Protein AF-A0A9X0Z3E7-F1 (afdb_monomer_lite)

Radius of gyration: 14.77 Å; chains: 1; bounding box: 34×14×42 Å

pLDDT: mean 82.84, std 10.02, range [48.22, 92.94]

Structure (mmCIF, N/CA/C/O backbone):
data_AF-A0A9X0Z3E7-F1
#
_entry.id   AF-A0A9X0Z3E7-F1
#
loop_
_atom_site.group_PDB
_atom_site.id
_atom_site.type_symbol
_atom_site.label_atom_id
_atom_site.label_alt_id
_atom_site.label_comp_id
_atom_site.label_asym_id
_atom_site.label_entity_id
_atom_site.label_seq_id
_atom_site.pdbx_PDB_ins_code
_atom_site.Cartn_x
_atom_site.Cartn_y
_atom_site.Cartn_z
_atom_site.occupancy
_atom_site.B_iso_or_equiv
_atom_site.auth_seq_id
_atom_site.auth_comp_id
_atom_site.auth_asym_id
_atom_site.auth_atom_id
_atom_site.pdbx_PDB_model_num
ATOM 1 N N . MET A 1 1 ? -13.408 6.284 19.952 1.00 53.31 1 MET A N 1
ATOM 2 C CA . MET A 1 1 ? -12.254 5.468 19.488 1.00 53.31 1 MET A CA 1
ATOM 3 C C . MET A 1 1 ? -12.451 4.799 18.124 1.00 53.31 1 MET A C 1
ATOM 5 O O . MET A 1 1 ? -11.535 4.887 17.320 1.00 53.31 1 MET A O 1
ATOM 9 N N . ALA A 1 2 ? -13.593 4.169 17.804 1.00 57.03 2 ALA A N 1
ATOM 10 C CA . ALA A 1 2 ? -13.765 3.432 16.535 1.00 57.03 2 ALA A CA 1
ATOM 11 C C . ALA A 1 2 ? -13.601 4.281 15.248 1.00 57.03 2 ALA A C 1
ATOM 13 O O . ALA A 1 2 ? -13.029 3.791 14.277 1.00 57.03 2 ALA A O 1
ATOM 14 N N . ASN A 1 3 ? -14.000 5.561 15.259 1.00 60.69 3 ASN A N 1
ATOM 15 C CA . ASN A 1 3 ? -13.790 6.472 14.118 1.00 60.69 3 ASN A CA 1
ATOM 16 C C . ASN A 1 3 ? -12.302 6.719 13.812 1.00 60.69 3 ASN A C 1
ATOM 18 O O . ASN A 1 3 ? -11.936 6.858 12.651 1.00 60.69 3 ASN A O 1
ATOM 22 N N . SER A 1 4 ? -11.427 6.698 14.828 1.00 70.81 4 SER A N 1
ATOM 23 C CA . SER A 1 4 ? -9.975 6.821 14.627 1.00 70.81 4 SER A CA 1
ATOM 24 C C . SER A 1 4 ? -9.393 5.599 13.908 1.00 70.81 4 SER A C 1
ATOM 26 O O . SER A 1 4 ? -8.495 5.746 13.081 1.00 70.81 4 SER A O 1
ATOM 28 N N . LEU A 1 5 ? -9.923 4.396 14.175 1.00 69.44 5 LEU A N 1
ATOM 29 C CA . LEU A 1 5 ? -9.491 3.175 13.487 1.00 69.44 5 LEU A CA 1
ATOM 30 C C . LEU A 1 5 ? -9.905 3.173 12.014 1.00 69.44 5 LEU A C 1
ATOM 32 O O . LEU A 1 5 ? -9.095 2.808 11.167 1.00 69.44 5 LEU A O 1
ATOM 36 N N . LEU A 1 6 ? -11.139 3.592 11.715 1.00 75.44 6 LEU A N 1
ATOM 37 C CA . LEU A 1 6 ? -11.621 3.706 10.33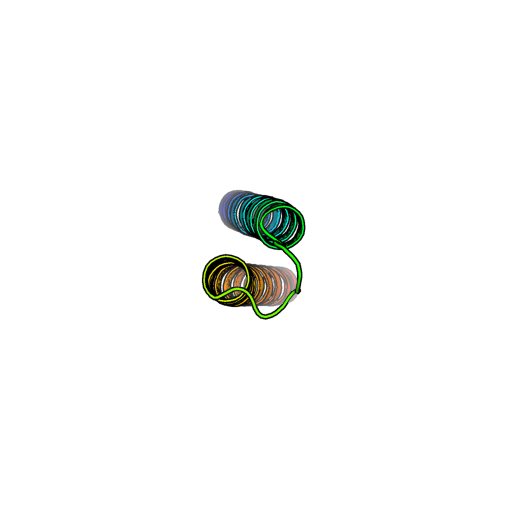7 1.00 75.44 6 LEU A CA 1
ATOM 38 C C . LEU A 1 6 ? -10.832 4.735 9.538 1.00 75.44 6 LEU A C 1
ATOM 40 O O . LEU A 1 6 ? -10.420 4.443 8.422 1.00 75.44 6 LEU A O 1
ATOM 44 N N . PHE A 1 7 ? -10.586 5.909 10.120 1.00 80.56 7 PHE A N 1
ATOM 45 C CA . PHE A 1 7 ? -9.817 6.956 9.459 1.00 80.56 7 PHE A CA 1
ATOM 46 C C . PHE A 1 7 ? -8.389 6.491 9.141 1.00 80.56 7 PHE A C 1
ATOM 48 O O . PHE A 1 7 ? -7.917 6.660 8.020 1.00 80.56 7 PHE A O 1
ATOM 55 N N . LYS A 1 8 ? -7.729 5.799 10.082 1.00 80.69 8 LYS A N 1
ATOM 56 C CA . LYS A 1 8 ? -6.418 5.179 9.834 1.00 80.69 8 LYS A CA 1
ATOM 57 C C . LYS A 1 8 ? -6.484 4.124 8.729 1.00 80.69 8 LYS A C 1
ATOM 59 O O . LYS A 1 8 ? -5.645 4.137 7.838 1.00 80.69 8 LYS A O 1
ATOM 64 N N . ALA A 1 9 ? -7.476 3.232 8.759 1.00 78.56 9 ALA A N 1
ATOM 65 C CA . ALA A 1 9 ? -7.654 2.210 7.726 1.00 78.56 9 ALA A CA 1
ATOM 66 C C . ALA A 1 9 ? -7.859 2.829 6.334 1.00 78.56 9 ALA A C 1
ATOM 68 O O . ALA A 1 9 ? -7.270 2.358 5.366 1.00 78.56 9 ALA A O 1
ATOM 69 N N . PHE A 1 10 ? -8.644 3.906 6.254 1.00 85.31 10 PHE A N 1
ATOM 70 C CA . PHE A 1 10 ? -8.886 4.648 5.022 1.00 85.31 10 PHE A CA 1
ATOM 71 C C . PHE A 1 10 ? -7.606 5.289 4.478 1.00 85.31 10 PHE A C 1
ATOM 73 O O . PHE A 1 10 ? -7.322 5.145 3.294 1.00 85.31 10 PHE A O 1
ATOM 80 N N . ILE A 1 11 ? -6.786 5.911 5.334 1.00 86.25 11 ILE A N 1
ATOM 81 C CA . ILE A 1 11 ? -5.482 6.462 4.930 1.00 86.25 11 ILE A CA 1
ATOM 82 C C . ILE A 1 11 ? -4.560 5.363 4.389 1.00 86.25 11 ILE A C 1
ATOM 84 O O . ILE A 1 11 ? -3.972 5.538 3.325 1.00 86.25 11 ILE A O 1
ATOM 88 N N . TYR A 1 12 ? -4.449 4.219 5.075 1.00 84.19 12 TYR A N 1
ATOM 89 C CA . TYR A 1 12 ? -3.616 3.107 4.596 1.00 84.19 12 TYR A CA 1
ATOM 90 C C . TYR A 1 12 ? -4.112 2.533 3.266 1.00 84.19 12 TYR A C 1
ATOM 92 O O . TYR A 1 12 ? -3.299 2.171 2.419 1.00 84.19 12 TYR A O 1
ATOM 100 N N . LEU A 1 13 ? -5.431 2.477 3.065 1.00 86.56 13 LEU A N 1
ATOM 101 C CA . LEU A 1 13 ? -6.029 2.025 1.812 1.00 86.56 13 LEU A CA 1
ATOM 102 C C . LEU A 1 13 ? -5.755 3.020 0.680 1.00 86.56 13 LEU A C 1
ATOM 104 O O . LEU A 1 13 ? -5.306 2.614 -0.388 1.00 86.56 13 LEU A O 1
ATOM 108 N N . LEU A 1 14 ? -5.950 4.317 0.927 1.00 90.69 14 LEU A N 1
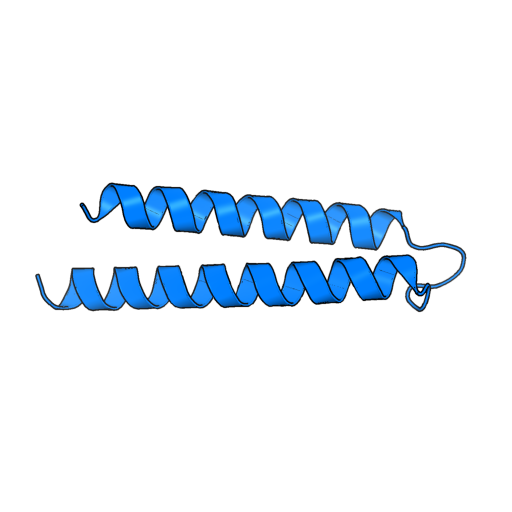ATOM 109 C CA . LEU A 1 14 ? -5.658 5.371 -0.043 1.00 90.69 14 LEU A CA 1
ATOM 110 C C . LEU A 1 14 ? -4.177 5.357 -0.443 1.00 90.69 14 LEU A C 1
ATOM 112 O O . LEU A 1 14 ? -3.847 5.403 -1.624 1.00 90.69 14 LEU A O 1
ATOM 116 N N . MET A 1 15 ? -3.286 5.210 0.538 1.00 88.56 15 MET A N 1
ATOM 117 C CA . MET A 1 15 ? -1.849 5.101 0.309 1.00 88.56 15 MET A CA 1
ATOM 118 C C . MET A 1 15 ? -1.508 3.864 -0.532 1.00 88.56 15 MET A C 1
ATOM 120 O O . MET A 1 15 ? -0.737 3.975 -1.480 1.00 88.56 15 MET A O 1
ATOM 124 N N . ALA A 1 16 ? -2.127 2.711 -0.256 1.00 87.44 16 ALA A N 1
ATOM 125 C CA . ALA A 1 16 ? -1.952 1.510 -1.073 1.00 87.44 16 ALA A CA 1
ATOM 126 C C . ALA A 1 16 ? -2.378 1.739 -2.534 1.00 87.44 16 ALA A C 1
ATOM 128 O O . ALA A 1 16 ? -1.645 1.358 -3.440 1.00 87.44 16 ALA A O 1
ATOM 129 N N . VAL A 1 17 ? -3.509 2.412 -2.779 1.00 90.94 17 VAL A N 1
ATOM 130 C CA . VAL A 1 17 ? -3.982 2.735 -4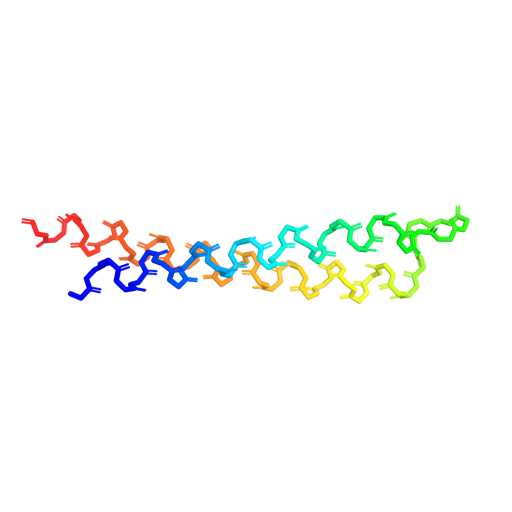.141 1.00 90.94 17 VAL A CA 1
ATOM 131 C C . VAL A 1 17 ? -2.999 3.650 -4.877 1.00 90.94 17 VAL A C 1
ATOM 133 O O . VAL A 1 17 ? -2.703 3.408 -6.046 1.00 90.94 17 VAL A O 1
ATOM 136 N N . ILE A 1 18 ? -2.443 4.656 -4.197 1.00 91.81 18 ILE A N 1
ATOM 137 C CA . ILE A 1 18 ? -1.421 5.541 -4.777 1.00 91.81 18 ILE A CA 1
ATOM 138 C C . ILE A 1 18 ? -0.169 4.740 -5.149 1.00 91.81 18 ILE A C 1
ATOM 140 O O . ILE A 1 18 ? 0.348 4.889 -6.254 1.00 91.81 18 ILE A O 1
ATOM 144 N N . PHE A 1 19 ? 0.292 3.846 -4.272 1.00 87.75 19 PHE A N 1
ATOM 145 C CA . PHE A 1 19 ? 1.435 2.983 -4.571 1.00 87.75 19 PHE A CA 1
ATOM 146 C C . PHE A 1 19 ? 1.175 2.046 -5.758 1.00 87.75 19 PHE A C 1
ATOM 148 O O . PHE A 1 19 ? 2.067 1.865 -6.581 1.00 87.75 19 PHE A O 1
ATOM 155 N N . ILE A 1 20 ? -0.041 1.507 -5.900 1.00 90.19 20 ILE A N 1
ATOM 156 C CA . ILE A 1 20 ? -0.435 0.716 -7.079 1.00 90.19 20 ILE A CA 1
ATOM 157 C C . ILE A 1 20 ? -0.378 1.578 -8.342 1.00 90.19 20 ILE A C 1
ATOM 159 O O . ILE A 1 20 ? 0.184 1.152 -9.348 1.00 90.19 20 ILE A O 1
ATOM 163 N N . TYR A 1 21 ? -0.913 2.800 -8.293 1.00 91.25 21 TYR A N 1
ATOM 164 C CA . TYR A 1 21 ? -0.877 3.723 -9.426 1.00 91.25 21 TYR A CA 1
ATOM 165 C C . TYR A 1 21 ? 0.562 4.026 -9.868 1.00 91.25 21 TYR A C 1
ATOM 167 O O . TYR A 1 21 ? 0.886 3.909 -11.050 1.00 91.25 21 TYR A O 1
ATOM 175 N N . 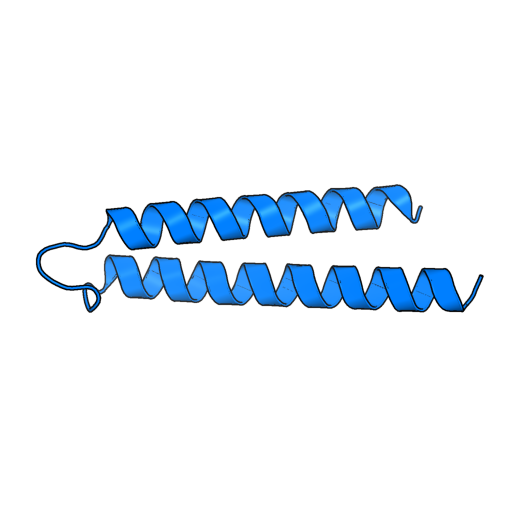VAL A 1 22 ? 1.451 4.331 -8.919 1.00 89.12 22 VAL A N 1
ATOM 176 C CA . VAL A 1 22 ? 2.874 4.585 -9.197 1.00 89.12 22 VAL A CA 1
ATOM 177 C C . VAL A 1 22 ? 3.582 3.333 -9.726 1.00 89.12 22 VAL A C 1
ATOM 179 O O . VAL A 1 22 ? 4.394 3.444 -10.645 1.00 89.12 22 VAL A O 1
ATOM 182 N N . ALA A 1 23 ? 3.253 2.140 -9.218 1.00 88.06 23 ALA A N 1
ATOM 183 C CA . ALA A 1 23 ? 3.803 0.877 -9.715 1.00 88.06 23 ALA A CA 1
ATOM 184 C C . ALA A 1 23 ? 3.455 0.649 -11.193 1.00 88.06 23 ALA A C 1
ATOM 186 O O . ALA A 1 23 ? 4.324 0.302 -11.995 1.00 88.06 23 ALA A O 1
ATOM 187 N N . VAL A 1 24 ? 2.187 0.881 -11.550 1.00 87.62 24 VAL A N 1
ATOM 188 C CA . VAL A 1 24 ? 1.676 0.722 -12.918 1.00 87.62 24 VAL A CA 1
ATOM 189 C C . VAL A 1 24 ? 2.289 1.753 -13.860 1.00 87.62 24 VAL A C 1
ATOM 191 O O . VAL A 1 24 ? 2.586 1.415 -15.002 1.00 87.62 24 VAL A O 1
ATOM 194 N N . GLN A 1 25 ? 2.517 2.982 -13.394 1.00 88.44 25 GLN A N 1
ATOM 195 C CA . GLN A 1 25 ? 3.184 4.020 -14.185 1.00 88.44 25 GLN A CA 1
ATOM 196 C C . GLN A 1 25 ? 4.698 3.805 -14.306 1.00 88.44 25 GLN A C 1
ATOM 198 O O . GLN A 1 25 ? 5.284 4.190 -15.309 1.00 88.44 25 GLN A O 1
ATOM 203 N N . SER A 1 26 ? 5.334 3.140 -13.335 1.00 85.69 26 SER A N 1
ATOM 204 C CA . SER A 1 26 ? 6.756 2.759 -13.406 1.00 85.69 26 SER A CA 1
ATOM 205 C C . SER A 1 26 ? 7.035 1.596 -14.358 1.00 85.69 26 SER A C 1
ATOM 207 O O . SER A 1 26 ? 8.186 1.165 -14.459 1.00 85.69 26 SER A O 1
ATOM 209 N N . LYS A 1 27 ? 6.014 1.058 -15.045 1.00 76.06 27 LYS A N 1
ATOM 210 C CA . LYS A 1 27 ? 6.243 0.041 -16.069 1.00 76.06 27 LYS A CA 1
ATOM 211 C C . LYS A 1 27 ? 7.146 0.658 -17.144 1.00 76.06 27 LYS A C 1
ATOM 213 O O . LYS A 1 27 ? 6.795 1.655 -17.769 1.00 76.06 27 LYS A O 1
ATOM 218 N N . GLY A 1 28 ? 8.339 0.093 -17.301 1.00 75.25 28 GLY A N 1
ATOM 219 C CA . GLY A 1 28 ? 9.187 0.385 -18.452 1.00 75.25 28 GLY A CA 1
ATOM 220 C C . GLY A 1 28 ? 8.617 -0.335 -19.672 1.00 75.25 28 GLY A C 1
ATOM 221 O O . GLY A 1 28 ? 7.412 -0.325 -19.916 1.00 75.25 28 GLY A O 1
ATOM 222 N N . GLU A 1 29 ? 9.463 -1.070 -20.385 1.00 79.12 29 GLU A N 1
ATOM 223 C CA . GLU A 1 29 ? 9.000 -1.957 -21.460 1.00 79.12 29 GLU A CA 1
ATOM 224 C C . GLU A 1 29 ? 8.132 -3.115 -20.943 1.00 79.12 29 GLU A C 1
ATOM 226 O O . GLU A 1 29 ? 7.268 -3.618 -21.659 1.00 79.12 29 GLU A O 1
ATOM 231 N N . THR A 1 30 ? 8.327 -3.534 -19.686 1.00 85.75 30 THR A N 1
ATOM 232 C CA . THR A 1 30 ? 7.581 -4.644 -19.084 1.00 85.75 30 THR A CA 1
ATOM 233 C C . THR A 1 30 ? 7.163 -4.359 -17.643 1.00 85.75 30 THR A C 1
ATOM 235 O O . THR A 1 30 ? 7.757 -3.550 -16.927 1.00 85.75 30 THR A O 1
ATOM 238 N N . ILE A 1 31 ? 6.134 -5.086 -17.200 1.00 82.62 31 ILE A N 1
ATOM 239 C CA . ILE A 1 31 ? 5.621 -5.076 -15.820 1.00 82.62 31 ILE A CA 1
ATOM 240 C C . ILE A 1 31 ? 6.630 -5.720 -14.845 1.00 82.62 31 ILE A C 1
ATOM 242 O O . ILE A 1 31 ? 6.567 -5.500 -13.640 1.00 82.62 31 ILE A O 1
ATOM 246 N N . TRP A 1 32 ? 7.592 -6.485 -15.372 1.00 86.31 32 TRP A N 1
ATOM 247 C CA . TRP A 1 32 ? 8.647 -7.171 -14.620 1.00 86.31 32 TRP A CA 1
ATOM 248 C C . TRP A 1 32 ? 9.819 -6.262 -14.231 1.00 86.31 32 TRP A C 1
ATOM 250 O O . TRP A 1 32 ? 10.840 -6.744 -13.744 1.00 86.31 32 TRP A O 1
ATOM 260 N N . ASN A 1 33 ? 9.695 -4.948 -14.427 1.00 87.81 33 ASN A N 1
ATOM 261 C CA . ASN A 1 33 ? 10.711 -4.006 -13.984 1.00 87.81 33 ASN A CA 1
ATOM 262 C C . ASN A 1 33 ? 10.888 -4.092 -12.447 1.00 87.81 33 ASN A C 1
ATOM 264 O O . ASN A 1 33 ? 9.884 -4.043 -11.725 1.00 87.81 33 ASN A O 1
ATOM 268 N N . PRO A 1 34 ? 12.131 -4.173 -11.926 1.00 88.56 34 PRO A N 1
ATOM 269 C CA . PRO A 1 34 ? 12.398 -4.227 -10.487 1.00 88.56 34 PRO A CA 1
ATOM 270 C C . PRO A 1 34 ? 11.691 -3.125 -9.689 1.00 88.56 34 PRO A C 1
ATOM 272 O O . PRO A 1 34 ? 11.163 -3.383 -8.610 1.00 88.56 34 PRO A O 1
ATOM 275 N N . THR A 1 35 ? 11.606 -1.914 -10.244 1.00 89.12 35 THR A N 1
ATOM 276 C CA . THR A 1 35 ? 10.921 -0.771 -9.629 1.00 89.12 35 THR A CA 1
ATOM 277 C C . THR A 1 35 ? 9.424 -1.032 -9.459 1.00 89.12 35 THR A C 1
ATOM 279 O O . THR A 1 35 ? 8.882 -0.857 -8.367 1.00 89.12 35 THR A O 1
ATOM 282 N N . THR A 1 36 ? 8.750 -1.511 -10.510 1.00 90.56 36 THR A N 1
ATOM 283 C CA . THR A 1 36 ? 7.329 -1.891 -10.462 1.00 90.56 36 THR A CA 1
ATOM 284 C C . THR A 1 36 ? 7.089 -3.004 -9.446 1.00 90.56 36 THR A C 1
ATOM 286 O O . THR A 1 36 ? 6.123 -2.936 -8.687 1.00 90.56 36 THR A O 1
ATOM 289 N N . LEU A 1 37 ? 7.987 -3.989 -9.375 1.00 91.19 37 LEU A N 1
ATOM 290 C CA . LEU A 1 37 ? 7.905 -5.103 -8.429 1.00 91.19 37 LEU A CA 1
ATOM 291 C C . LEU A 1 37 ? 8.024 -4.646 -6.970 1.00 91.19 37 LEU A C 1
ATOM 293 O O . LEU A 1 37 ? 7.241 -5.086 -6.128 1.00 91.19 37 LEU A O 1
ATOM 297 N N . ILE A 1 38 ? 8.950 -3.730 -6.670 1.00 92.12 38 ILE A N 1
ATOM 298 C CA . ILE A 1 38 ? 9.107 -3.156 -5.326 1.00 92.12 38 ILE A CA 1
ATOM 299 C C . ILE A 1 38 ? 7.847 -2.384 -4.930 1.00 92.12 38 ILE A C 1
ATOM 301 O O . ILE A 1 38 ? 7.295 -2.618 -3.852 1.00 92.12 38 ILE A O 1
ATOM 305 N N . PHE A 1 39 ? 7.343 -1.506 -5.801 1.00 90.12 39 PHE A N 1
ATOM 306 C CA . PHE A 1 39 ? 6.121 -0.758 -5.508 1.00 90.12 39 PHE A CA 1
ATOM 307 C C . PHE A 1 39 ? 4.900 -1.673 -5.358 1.00 90.12 39 PHE A C 1
ATOM 309 O O . PHE A 1 39 ? 4.094 -1.464 -4.451 1.00 90.12 39 PHE A O 1
ATOM 316 N N . ALA A 1 40 ? 4.786 -2.723 -6.175 1.00 90.31 40 ALA A N 1
ATOM 317 C CA . ALA A 1 40 ? 3.726 -3.721 -6.058 1.00 90.31 40 ALA A CA 1
ATOM 318 C C . ALA A 1 40 ? 3.813 -4.514 -4.741 1.00 90.31 40 ALA A C 1
ATOM 320 O O . ALA A 1 40 ? 2.788 -4.757 -4.095 1.00 90.31 40 ALA A O 1
ATOM 321 N N . ALA A 1 41 ? 5.019 -4.877 -4.294 1.00 92.31 41 ALA A N 1
ATOM 322 C CA . ALA A 1 41 ? 5.226 -5.544 -3.011 1.00 92.31 41 ALA A CA 1
ATOM 323 C C . ALA A 1 41 ? 4.817 -4.640 -1.835 1.00 92.31 41 ALA A C 1
ATOM 325 O O . ALA A 1 41 ? 4.055 -5.062 -0.961 1.00 92.31 41 ALA A O 1
ATOM 326 N N . VAL A 1 42 ? 5.244 -3.372 -1.845 1.00 92.00 42 VAL A N 1
ATOM 327 C CA . VAL A 1 42 ? 4.869 -2.378 -0.823 1.00 92.00 42 VAL A CA 1
ATOM 328 C C . VAL A 1 42 ? 3.357 -2.145 -0.811 1.00 92.00 42 VAL A C 1
ATOM 330 O O . VAL A 1 42 ? 2.737 -2.173 0.255 1.00 92.00 42 VAL A O 1
ATOM 333 N N . ALA A 1 43 ? 2.741 -1.988 -1.984 1.00 91.06 43 ALA A N 1
ATOM 334 C CA . ALA A 1 43 ? 1.295 -1.858 -2.121 1.00 91.06 43 ALA A CA 1
ATOM 335 C C . ALA A 1 43 ? 0.547 -3.063 -1.536 1.00 91.06 43 ALA A C 1
ATOM 337 O O . ALA A 1 43 ? -0.426 -2.887 -0.804 1.00 91.06 43 ALA A O 1
ATOM 338 N N . THR A 1 44 ? 1.025 -4.282 -1.799 1.00 92.94 44 THR A N 1
ATOM 339 C CA . THR A 1 44 ? 0.421 -5.521 -1.288 1.00 92.94 44 THR A CA 1
ATOM 340 C C . THR A 1 44 ? 0.468 -5.579 0.240 1.00 92.94 44 THR A C 1
ATOM 342 O O . THR A 1 44 ? -0.535 -5.899 0.884 1.00 92.94 44 THR A O 1
ATOM 345 N N . LEU A 1 45 ? 1.602 -5.208 0.846 1.00 91.75 45 LEU A N 1
ATOM 346 C CA . LEU A 1 45 ? 1.735 -5.133 2.304 1.00 91.75 45 LEU A CA 1
ATOM 347 C C . LEU A 1 45 ? 0.787 -4.082 2.902 1.00 91.75 45 LEU A C 1
ATOM 349 O O . LEU A 1 45 ? 0.078 -4.374 3.870 1.00 91.75 45 LEU A O 1
ATOM 353 N N . ALA A 1 46 ? 0.724 -2.887 2.307 1.00 87.50 46 ALA A N 1
ATOM 354 C CA . ALA A 1 46 ? -0.169 -1.813 2.744 1.00 87.50 46 ALA A CA 1
ATOM 355 C C . ALA A 1 46 ? -1.649 -2.222 2.644 1.00 87.50 46 ALA A C 1
ATOM 357 O O . ALA A 1 46 ? -2.423 -2.009 3.582 1.00 87.50 46 ALA A O 1
ATOM 358 N N . PHE A 1 47 ? -2.028 -2.890 1.553 1.00 87.38 47 PHE A N 1
ATOM 359 C CA . PHE A 1 47 ? -3.378 -3.405 1.347 1.00 87.38 47 PHE A CA 1
ATOM 360 C C . PHE A 1 47 ? -3.735 -4.485 2.378 1.00 87.38 47 PHE A C 1
ATOM 362 O O . PHE A 1 47 ? -4.808 -4.448 2.980 1.00 87.38 47 PHE A O 1
ATOM 369 N N . GLY A 1 48 ? -2.805 -5.397 2.680 1.00 89.88 48 GLY A N 1
ATOM 370 C CA . GLY A 1 48 ? -2.975 -6.401 3.732 1.00 89.88 48 GLY A CA 1
ATOM 371 C C . GLY A 1 48 ? -3.172 -5.790 5.126 1.00 89.88 48 GLY A C 1
ATOM 372 O O . GLY A 1 48 ? -4.017 -6.251 5.900 1.00 89.88 48 GLY A O 1
ATOM 373 N N . VAL A 1 49 ? -2.442 -4.719 5.453 1.00 88.12 49 VAL A N 1
ATOM 374 C CA . VAL A 1 49 ? -2.629 -3.965 6.706 1.00 88.12 49 VAL A CA 1
ATOM 375 C C . VAL A 1 49 ? -4.006 -3.297 6.748 1.00 88.12 49 VAL A C 1
ATOM 377 O O . VAL A 1 49 ? -4.702 -3.415 7.763 1.00 88.12 49 VAL A O 1
ATOM 380 N N . ALA A 1 50 ? -4.439 -2.665 5.652 1.00 86.56 50 ALA A N 1
ATOM 381 C CA . ALA A 1 50 ? -5.765 -2.057 5.542 1.00 86.56 50 ALA A CA 1
ATOM 382 C C . ALA A 1 50 ? -6.891 -3.093 5.730 1.00 86.56 50 ALA A C 1
ATOM 384 O O . ALA A 1 50 ? -7.812 -2.862 6.519 1.00 86.56 50 ALA A O 1
ATOM 385 N N . LEU A 1 51 ? -6.778 -4.274 5.108 1.00 87.62 51 LEU A N 1
ATOM 386 C CA . LEU A 1 51 ? -7.725 -5.383 5.281 1.00 87.62 51 LEU A CA 1
ATOM 387 C C . LEU A 1 51 ? -7.780 -5.880 6.732 1.00 87.62 51 LEU A C 1
ATOM 389 O O . LEU A 1 51 ? -8.865 -6.097 7.276 1.00 87.62 51 LEU A O 1
ATOM 393 N N . ARG A 1 52 ? -6.629 -6.016 7.406 1.00 87.25 52 ARG A N 1
ATOM 394 C CA . ARG A 1 52 ? -6.580 -6.401 8.830 1.00 87.25 52 ARG A CA 1
ATOM 395 C C . ARG A 1 52 ? -7.249 -5.361 9.732 1.00 87.25 52 ARG A C 1
ATOM 397 O O . ARG A 1 52 ? -7.952 -5.736 10.673 1.00 87.25 52 ARG A O 1
ATOM 404 N N . LEU A 1 53 ? -7.040 -4.071 9.468 1.00 84.75 53 LEU A N 1
ATOM 405 C CA . LEU A 1 53 ? -7.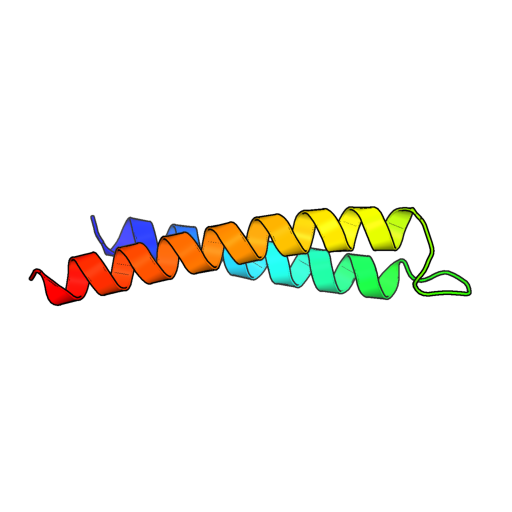678 -2.970 10.198 1.00 84.75 53 LEU A CA 1
ATOM 406 C C . LEU A 1 53 ? -9.197 -2.945 9.985 1.00 84.75 53 LEU A C 1
ATOM 408 O O . LEU A 1 53 ? -9.938 -2.830 10.963 1.00 84.75 53 LEU A O 1
ATOM 412 N N . LEU A 1 54 ? -9.660 -3.135 8.746 1.00 82.81 54 LEU A N 1
ATOM 413 C CA . LEU A 1 54 ? -11.081 -3.292 8.419 1.00 82.81 54 LEU A CA 1
ATOM 414 C C . LEU A 1 54 ? -11.693 -4.494 9.147 1.00 82.81 54 LEU A C 1
ATOM 416 O O . LEU A 1 54 ? -12.718 -4.357 9.811 1.00 82.81 54 LEU A O 1
ATOM 420 N N . GLY A 1 55 ? -11.031 -5.654 9.120 1.00 84.56 55 GLY A N 1
ATOM 421 C CA . GLY A 1 55 ? -11.475 -6.846 9.847 1.00 84.56 55 GLY A CA 1
ATOM 422 C C . GLY A 1 55 ? -11.578 -6.623 11.361 1.00 84.56 55 GLY A C 1
ATOM 423 O O . GLY A 1 55 ? -12.556 -7.041 11.988 1.00 84.56 55 GLY A O 1
ATOM 424 N N . LYS A 1 56 ? -10.612 -5.910 11.962 1.00 83.81 56 LYS A N 1
ATOM 425 C CA . LYS A 1 56 ? -10.683 -5.494 13.375 1.00 83.81 56 LYS A CA 1
ATOM 426 C C . LYS A 1 56 ? -11.865 -4.560 13.627 1.00 83.81 56 LYS A C 1
ATOM 428 O O . LYS A 1 56 ? -12.579 -4.765 14.605 1.00 83.81 56 LYS A O 1
ATOM 433 N N . TYR A 1 57 ? -12.104 -3.584 12.753 1.00 81.12 57 TYR A N 1
ATOM 434 C CA . TYR A 1 57 ? -13.255 -2.692 12.869 1.00 81.12 57 TYR A CA 1
ATOM 435 C C . TYR A 1 57 ? -14.582 -3.464 12.844 1.00 81.12 57 TYR A C 1
ATOM 437 O O . TYR A 1 57 ? -15.402 -3.277 13.743 1.00 81.12 57 TYR A O 1
ATOM 445 N N . PHE A 1 58 ? -14.773 -4.389 11.896 1.00 79.38 58 PHE A N 1
ATOM 446 C CA . PHE A 1 58 ? -15.989 -5.210 11.829 1.00 79.38 58 PHE A CA 1
ATOM 447 C C . PHE A 1 58 ? -16.168 -6.102 13.064 1.00 79.38 58 PHE A C 1
ATOM 449 O O . PHE A 1 58 ? -17.278 -6.207 13.583 1.00 79.38 58 PHE A O 1
ATOM 456 N N . ARG A 1 59 ? -15.088 -6.695 13.595 1.00 78.81 59 ARG A N 1
ATOM 457 C CA . ARG A 1 59 ? -15.143 -7.473 14.848 1.00 78.81 59 ARG A CA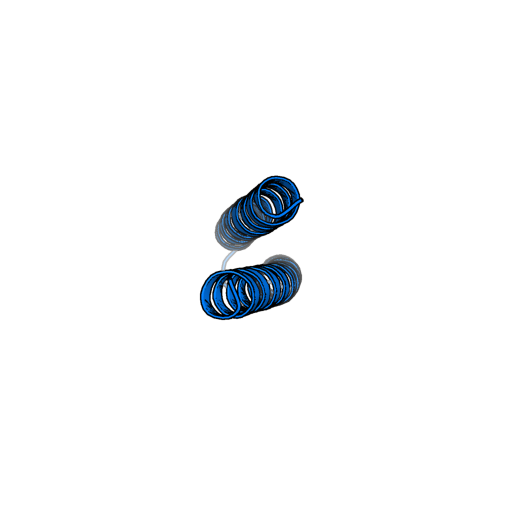 1
ATOM 458 C C . ARG A 1 59 ? -15.527 -6.620 16.057 1.00 78.81 59 ARG A C 1
ATOM 460 O O . ARG A 1 59 ? -16.306 -7.080 16.884 1.00 78.81 59 ARG A O 1
ATOM 467 N N . ILE A 1 60 ? -15.001 -5.399 16.162 1.00 76.56 60 ILE A N 1
ATOM 468 C CA . ILE A 1 60 ? -15.342 -4.469 17.250 1.00 76.56 60 ILE A CA 1
ATOM 469 C C . ILE A 1 60 ? -16.795 -4.004 17.117 1.00 76.56 60 ILE A C 1
ATOM 471 O O . ILE A 1 60 ? -17.505 -3.952 18.115 1.00 76.56 60 ILE A O 1
ATOM 475 N N . LYS A 1 61 ? -17.257 -3.721 15.893 1.00 69.94 61 LYS A N 1
ATOM 476 C CA . LYS A 1 61 ? -18.643 -3.317 15.623 1.00 69.94 61 LYS A CA 1
ATOM 477 C C . LYS A 1 61 ? -19.652 -4.433 15.913 1.00 69.94 61 LYS A C 1
ATOM 479 O O . LYS A 1 61 ? -20.760 -4.122 16.304 1.00 69.94 61 LYS A O 1
ATOM 484 N N . LYS A 1 62 ? -19.271 -5.707 15.752 1.00 67.31 62 LYS A N 1
ATOM 485 C CA . LYS A 1 62 ? -20.127 -6.873 16.048 1.00 67.31 62 LYS A CA 1
ATOM 486 C C . LYS A 1 62 ? -20.179 -7.239 17.542 1.00 67.31 62 LYS A C 1
ATOM 488 O O . LYS A 1 62 ? -21.053 -7.992 17.948 1.00 67.31 62 LYS A O 1
ATOM 493 N N . LYS A 1 63 ? -19.217 -6.765 18.344 1.00 58.81 63 LYS A N 1
ATOM 494 C CA . LYS A 1 63 ? -19.174 -6.959 19.808 1.00 58.81 63 LYS A CA 1
ATOM 495 C C . LYS A 1 63 ? -19.842 -5.822 20.597 1.00 58.81 63 LYS A C 1
ATOM 497 O O . LYS A 1 63 ? -19.884 -5.904 21.821 1.00 58.81 63 LYS A O 1
ATOM 502 N N . LYS A 1 64 ? -20.290 -4.769 19.916 1.00 48.22 64 LYS A N 1
ATOM 503 C CA . LYS A 1 64 ? -21.106 -3.687 20.470 1.00 48.22 64 LYS A CA 1
ATOM 504 C C . LYS A 1 64 ? -22.545 -3.885 20.031 1.00 48.22 64 LYS A C 1
ATOM 506 O O . LYS A 1 64 ? -23.418 -3.480 20.818 1.00 48.22 64 LYS A O 1
#

Organism: NCBI:txid1235259

Secondary structure (DSSP, 8-state):
-HHHHHHHHHHHHHHHHHHHHHHHHT--SSTT-HHHHHHHHHHHHHHHHHHHHHHHHHHHHH--

Sequence (64 aa):
MANSLLFKAFIYLLMAVIFIYVAVQSKGETIWNPTTLIFAAVATLAFGVALRLLGKYFRIKKKK

Foldseek 3Di:
DLVVLVVVLVVLLVVLVVLLVVLVVPADVHNPPPSSVVSPVVSVVSVVVSVVSVVVSVVVVVVD

InterPro domains:
  IPR025426 Protein of unknown function DUF4305 [PF14146] (18-54)